Protein AF-A0AA46SUU2-F1 (afdb_monomer)

Radius of gyration: 15.69 Å; Cα contacts (8 Å, |Δi|>4): 205; chains: 1; bounding box: 38×26×51 Å

Solvent-accessible surface area (backbone atoms only — not comparable to full-atom values): 7586 Å² total; per-residue (Å²): 130,64,72,66,54,56,56,56,55,60,71,66,64,72,49,54,47,78,52,80,74,38,63,24,68,83,57,48,77,56,27,74,78,38,70,69,36,51,29,32,42,29,35,30,35,69,58,33,38,32,31,31,15,81,91,69,36,28,33,31,41,38,35,68,94,71,78,45,69,47,78,73,49,66,40,97,38,73,67,51,39,38,63,67,44,69,64,27,68,66,43,29,60,73,70,52,28,52,70,58,52,40,53,28,28,76,72,74,48,76,76,55,93,97,52,60,56,76,53,59,50,46,60,95,75,74,24,79,67,44,75,92,37

Mean predicted aligned error: 5.19 Å

Foldseek 3Di:
DPPVVVVVVLLDFFQKDFDDKDFCCVVPPVCVVVVQFGIWGIAGLAGWTWTARPVQLWIKIHDVLVNDMDIPGHDPDPVRCCVPAVPPPVNCVPPSVSVQQSLLCVPPNGDDPPHHDYFPPRVVVVTDSHSVD

Secondary structure (DSSP, 8-state):
--HHHHHHHHT---SEEEEEEEEGGGGTHHHHHSTT--EEEEEETTSPEEEEETTTTEEEEEEGGGTEEEEEEE-SSHHHHIIIIIT-HHHIIIII-HHHHHHHHHHH-PPPTT-----SS-GGGT----TT-

Organism: NCBI:txid56458

Sequence (133 aa):
MSQSAERAEATNVPLYHLITPESHEVLGPWADAFPAYTVVVGYSSLGHFFLHDPARQDYAVLHPFKAAGKSYGAHASTAAFEAAILRDPGFEAYVLRGDHVRAIAARLGPLKHGQIYIPQPYPTLGGTEAPET

pLDDT: mean 91.02, std 13.92, range [41.84, 98.75]

Nearest PDB structures (foldseek):
  8fzz-assembly2_D  TM=7.276E-01  e=4.541E-02  Phocaeicola vulgatus
  4gnc-assembly1_A  TM=8.080E-01  e=6.717E+00  Homo sapiens
  8rnu-assembly1_C  TM=5.641E-01  e=4.338E+00  Homo sapiens

Structure (mmCIF, N/CA/C/O backbone):
data_AF-A0AA46SUU2-F1
#
_entry.id   AF-A0AA46SUU2-F1
#
loop_
_atom_site.group_PDB
_atom_site.id
_atom_site.type_symbol
_atom_site.label_atom_id
_atom_site.label_alt_id
_atom_site.label_comp_id
_atom_site.label_asym_id
_atom_site.label_entity_id
_atom_site.label_seq_id
_atom_site.pdbx_PDB_ins_code
_atom_site.Cartn_x
_atom_site.Cartn_y
_atom_site.Cartn_z
_atom_site.occupancy
_atom_site.B_iso_or_equiv
_atom_site.auth_seq_id
_atom_site.auth_comp_id
_atom_site.auth_asym_id
_atom_site.auth_atom_id
_atom_site.pdbx_PDB_model_num
ATOM 1 N N . MET A 1 1 ? -5.848 -11.312 -35.209 1.00 47.72 1 MET A N 1
ATOM 2 C CA . MET A 1 1 ? -6.711 -10.841 -34.103 1.00 47.72 1 MET A CA 1
ATOM 3 C C . MET A 1 1 ? -6.038 -10.922 -32.719 1.00 47.72 1 MET A C 1
ATOM 5 O O . MET A 1 1 ? -6.680 -10.542 -31.755 1.00 47.72 1 MET A O 1
ATOM 9 N N . SER A 1 2 ? -4.755 -11.311 -32.593 1.00 55.53 2 SER A N 1
ATOM 10 C CA . SER A 1 2 ? -4.103 -11.505 -31.276 1.00 55.53 2 SER A CA 1
ATOM 11 C C . SER A 1 2 ? -3.459 -10.265 -30.639 1.00 55.53 2 SER A C 1
ATOM 13 O O . SER A 1 2 ? -3.527 -10.125 -29.427 1.00 55.53 2 SER A O 1
ATOM 15 N N . GLN A 1 3 ? -2.911 -9.317 -31.411 1.00 45.41 3 GLN A N 1
ATOM 16 C CA . GLN A 1 3 ? -2.200 -8.159 -30.827 1.00 45.41 3 GLN A CA 1
ATOM 17 C C . GLN A 1 3 ? -3.104 -7.166 -30.078 1.00 45.41 3 GLN A C 1
ATOM 19 O O . GLN A 1 3 ? -2.638 -6.435 -29.208 1.00 45.41 3 GLN A O 1
ATOM 24 N N . SER A 1 4 ? -4.392 -7.106 -30.422 1.00 43.97 4 SER A N 1
ATOM 25 C CA . SER A 1 4 ? -5.345 -6.158 -29.833 1.00 43.97 4 SER A CA 1
ATOM 26 C C . SER A 1 4 ? -5.841 -6.604 -28.453 1.00 43.97 4 SER A C 1
ATOM 28 O O . SER A 1 4 ? -6.133 -5.755 -27.619 1.00 43.97 4 SER A O 1
ATOM 30 N N . ALA A 1 5 ? -5.902 -7.919 -28.209 1.00 43.47 5 ALA A N 1
ATOM 31 C CA . ALA A 1 5 ? -6.291 -8.495 -26.923 1.00 43.47 5 ALA A CA 1
ATOM 32 C C . ALA A 1 5 ? -5.132 -8.442 -25.911 1.00 43.47 5 ALA A C 1
ATOM 34 O O . ALA A 1 5 ? -5.328 -7.955 -24.804 1.00 43.47 5 ALA A O 1
ATOM 35 N N . GLU A 1 6 ? -3.907 -8.790 -26.325 1.00 41.84 6 GLU A N 1
ATOM 36 C CA . GLU A 1 6 ? -2.705 -8.674 -25.476 1.00 41.84 6 GLU A CA 1
ATOM 37 C C . GLU A 1 6 ? -2.396 -7.217 -25.085 1.00 41.84 6 GLU A C 1
ATOM 39 O O . GLU A 1 6 ? -1.989 -6.943 -23.958 1.00 41.84 6 GLU A O 1
ATOM 44 N N . ARG A 1 7 ? -2.645 -6.248 -25.982 1.00 42.62 7 ARG A N 1
ATOM 45 C CA . ARG A 1 7 ? -2.522 -4.816 -25.650 1.00 42.62 7 ARG A CA 1
ATOM 46 C C . ARG A 1 7 ? -3.580 -4.326 -24.662 1.00 42.62 7 ARG A C 1
ATOM 48 O O . ARG A 1 7 ? -3.270 -3.436 -23.880 1.00 42.62 7 ARG A O 1
ATOM 55 N N . ALA A 1 8 ? -4.797 -4.869 -24.710 1.00 43.50 8 ALA A N 1
ATOM 56 C CA . ALA A 1 8 ? -5.870 -4.507 -23.784 1.00 43.50 8 ALA A CA 1
ATOM 57 C C . ALA A 1 8 ? -5.650 -5.116 -22.385 1.00 43.50 8 ALA A C 1
ATOM 59 O O . ALA A 1 8 ? -5.964 -4.489 -21.373 1.00 43.50 8 ALA A O 1
ATOM 60 N N . GLU A 1 9 ? -5.050 -6.303 -22.324 1.00 46.09 9 GLU A N 1
ATOM 61 C CA . GLU A 1 9 ? -4.706 -6.995 -21.079 1.00 46.09 9 GLU A CA 1
ATOM 62 C C . GLU A 1 9 ? -3.519 -6.325 -20.362 1.00 46.09 9 GLU A C 1
ATOM 64 O O . GLU A 1 9 ? -3.551 -6.141 -19.146 1.00 46.09 9 GLU A O 1
ATOM 69 N N . ALA A 1 10 ? -2.536 -5.811 -21.115 1.00 48.94 10 ALA A N 1
ATOM 70 C CA . ALA A 1 10 ? -1.424 -5.021 -20.573 1.00 48.94 10 ALA A CA 1
ATOM 71 C C . ALA A 1 10 ? -1.851 -3.672 -19.951 1.00 48.94 10 ALA A C 1
ATOM 73 O O . ALA A 1 10 ? -1.137 -3.118 -19.113 1.00 48.94 10 ALA A O 1
ATOM 74 N N . THR A 1 11 ? -3.011 -3.127 -20.337 1.00 54.50 11 THR A N 1
ATOM 75 C CA . THR A 1 11 ? -3.552 -1.879 -19.767 1.00 54.50 11 THR A CA 1
ATOM 76 C C . THR A 1 11 ? -4.282 -2.057 -18.439 1.00 54.50 11 THR A C 1
ATOM 78 O O . THR A 1 11 ? -4.457 -1.063 -17.738 1.00 54.50 11 THR A O 1
ATOM 81 N N . ASN A 1 12 ? -4.680 -3.276 -18.061 1.00 71.06 12 ASN A N 1
ATOM 82 C CA . ASN A 1 12 ? -5.498 -3.511 -16.867 1.00 71.06 12 ASN A CA 1
ATOM 83 C C . ASN A 1 12 ? -4.741 -4.297 -15.787 1.00 71.06 12 ASN A C 1
ATOM 85 O O . ASN A 1 12 ? -5.228 -5.294 -15.258 1.00 71.06 12 ASN A O 1
ATOM 89 N N . VAL A 1 13 ? -3.517 -3.861 -15.479 1.00 87.12 13 VAL A N 1
ATOM 90 C CA . VAL A 1 13 ? -2.753 -4.403 -14.349 1.00 87.12 13 VAL A CA 1
ATOM 91 C C . VAL A 1 13 ? -3.272 -3.743 -13.069 1.00 87.12 13 VAL A C 1
ATOM 93 O O . VAL A 1 13 ? -3.195 -2.515 -12.967 1.00 87.12 13 VAL A O 1
ATOM 96 N N . PRO A 1 14 ? -3.798 -4.506 -12.092 1.00 92.75 14 PRO A N 1
ATOM 97 C CA . PRO A 1 14 ? -4.247 -3.928 -10.835 1.00 92.75 14 PRO A CA 1
ATOM 98 C C . PRO A 1 14 ? -3.068 -3.252 -10.134 1.00 92.75 14 PRO A C 1
ATOM 100 O O . PRO A 1 14 ? -1.958 -3.785 -10.092 1.00 92.75 14 PRO A O 1
ATOM 103 N N . LEU A 1 15 ? -3.308 -2.060 -9.594 1.00 96.62 15 LEU A N 1
ATOM 104 C CA . LEU A 1 15 ? -2.292 -1.290 -8.870 1.00 96.62 15 LEU A CA 1
ATOM 105 C C . LEU A 1 15 ? -2.273 -1.606 -7.372 1.00 96.62 15 LEU A C 1
ATOM 107 O O . LEU A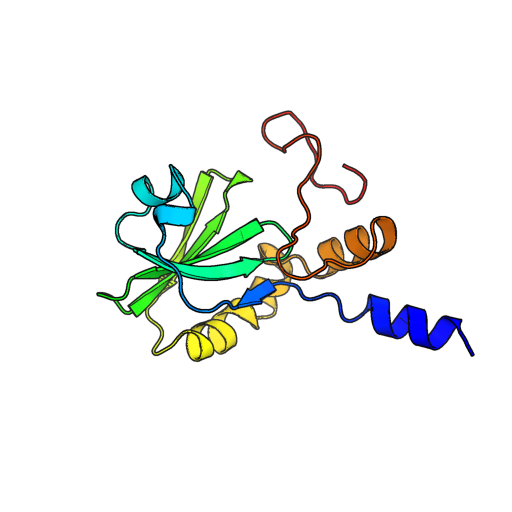 1 15 ? -1.305 -1.299 -6.673 1.00 96.62 15 LEU A O 1
ATOM 111 N N . TYR A 1 16 ? -3.354 -2.205 -6.884 1.00 97.56 16 TYR A N 1
ATOM 112 C CA . TYR A 1 16 ? -3.531 -2.641 -5.513 1.00 97.56 16 TYR A CA 1
ATOM 113 C C . TYR A 1 16 ? -4.642 -3.685 -5.408 1.00 97.56 16 TYR A C 1
ATOM 115 O O . TYR A 1 16 ? -5.436 -3.877 -6.330 1.00 97.56 16 TYR A O 1
ATOM 123 N N . HIS A 1 17 ? -4.711 -4.311 -4.240 1.00 97.00 17 HIS A N 1
ATOM 124 C CA . HIS A 1 17 ? -5.753 -5.235 -3.834 1.00 97.00 17 HIS A CA 1
ATOM 125 C C . HIS A 1 17 ? -6.295 -4.807 -2.473 1.00 97.00 17 HIS A C 1
ATOM 127 O O . HIS A 1 17 ? -5.536 -4.654 -1.517 1.00 97.00 17 HIS A O 1
ATOM 133 N N . LEU A 1 18 ? -7.612 -4.628 -2.386 1.00 97.56 18 LEU A N 1
ATOM 134 C CA . LEU A 1 18 ? -8.305 -4.621 -1.103 1.00 97.56 18 LEU A CA 1
ATOM 135 C C . LEU A 1 18 ? -8.594 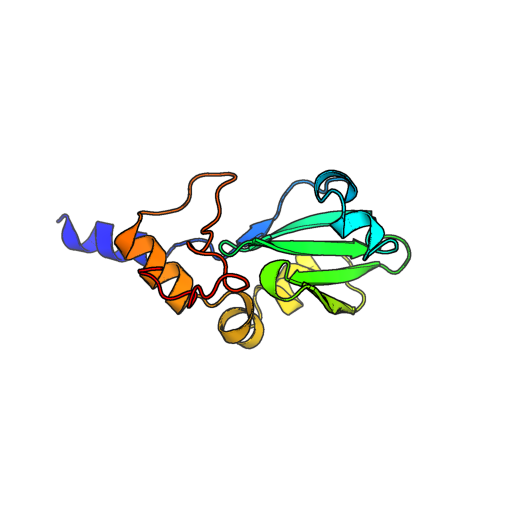-6.064 -0.701 1.00 97.56 18 LEU A C 1
ATOM 137 O O . LEU A 1 18 ? -8.923 -6.897 -1.550 1.00 97.56 18 LEU A O 1
ATOM 141 N N . ILE A 1 19 ? -8.456 -6.352 0.584 1.00 96.88 19 ILE A N 1
ATOM 142 C CA . ILE A 1 19 ? -8.650 -7.688 1.147 1.00 96.88 19 ILE A CA 1
ATOM 143 C C . ILE A 1 19 ? -9.777 -7.672 2.173 1.00 96.88 19 ILE A C 1
ATOM 145 O O . ILE A 1 19 ? -10.234 -6.614 2.615 1.00 96.88 19 ILE A O 1
ATOM 149 N N . THR A 1 20 ? -10.220 -8.860 2.580 1.00 97.06 20 THR A N 1
ATOM 150 C CA . THR A 1 20 ? -10.933 -8.980 3.851 1.00 97.06 20 THR A CA 1
ATOM 151 C C . THR A 1 20 ? -10.020 -8.439 4.952 1.00 97.06 20 THR A C 1
ATOM 153 O O . THR A 1 20 ? -8.859 -8.835 4.974 1.00 97.06 20 THR A O 1
ATOM 156 N N . PRO A 1 21 ? -10.492 -7.533 5.827 1.00 97.75 21 PRO A N 1
ATOM 157 C CA . PRO A 1 21 ? -9.640 -6.956 6.854 1.00 97.75 21 PRO A CA 1
ATOM 158 C C . PRO A 1 21 ? -8.972 -8.024 7.725 1.00 97.75 21 PRO A C 1
ATOM 160 O O . PRO A 1 21 ? -9.647 -8.912 8.247 1.00 97.75 21 PRO A O 1
ATOM 163 N N . GLU A 1 22 ? -7.659 -7.911 7.893 1.00 97.75 22 GLU A N 1
ATOM 164 C CA . GLU A 1 22 ? -6.838 -8.827 8.689 1.00 97.75 22 GLU A CA 1
ATOM 165 C C . GLU A 1 22 ? -6.163 -8.092 9.850 1.00 97.75 22 GLU A C 1
ATOM 167 O O . GLU A 1 22 ? -6.001 -6.872 9.821 1.00 97.75 22 GLU A O 1
ATOM 172 N N . SER A 1 23 ? -5.758 -8.831 10.885 1.00 98.00 23 SER A N 1
ATOM 173 C CA . SER A 1 23 ? -4.949 -8.278 11.980 1.00 98.00 23 SER A CA 1
ATOM 174 C C . SER A 1 23 ? -3.597 -7.794 11.453 1.00 98.00 23 SER A C 1
ATOM 176 O O . SER A 1 23 ? -2.961 -8.488 10.664 1.00 98.00 23 SER A O 1
ATOM 178 N N . HIS A 1 24 ? -3.106 -6.649 11.934 1.00 96.69 24 HIS A N 1
ATOM 179 C CA . HIS A 1 24 ? -1.772 -6.146 11.581 1.00 96.69 24 HIS A CA 1
ATOM 180 C C . HIS A 1 24 ? -0.613 -7.056 12.009 1.00 96.69 24 HIS A C 1
ATOM 182 O O . HIS A 1 24 ? 0.491 -6.900 11.494 1.00 96.69 24 HIS A O 1
ATOM 188 N N . GLU A 1 25 ? -0.853 -8.041 12.880 1.00 96.94 25 GLU A N 1
ATOM 189 C CA . GLU A 1 25 ? 0.156 -9.011 13.327 1.00 96.94 25 GLU A CA 1
ATOM 190 C C . GLU A 1 25 ? 0.786 -9.783 12.155 1.00 96.94 25 GLU A C 1
ATOM 192 O O . GLU A 1 25 ? 1.949 -10.182 12.232 1.00 96.94 25 GLU A O 1
ATOM 197 N N . VAL A 1 26 ? 0.071 -9.923 11.029 1.00 94.56 26 VAL A N 1
ATOM 198 C CA . VAL A 1 26 ? 0.602 -10.533 9.794 1.00 94.56 26 VAL A CA 1
ATOM 199 C C . VAL A 1 26 ? 1.801 -9.775 9.214 1.00 94.56 26 VAL A C 1
ATOM 201 O O . VAL A 1 26 ? 2.567 -10.334 8.432 1.00 94.56 26 VAL A O 1
ATOM 204 N N . LEU A 1 27 ? 1.994 -8.510 9.602 1.00 93.75 27 LEU A N 1
ATOM 205 C CA . LEU A 1 27 ? 3.112 -7.670 9.173 1.00 93.75 27 LEU A CA 1
ATOM 206 C C . LEU A 1 27 ? 4.378 -7.864 10.028 1.00 93.75 27 LEU A C 1
ATOM 208 O O . LEU A 1 27 ? 5.417 -7.267 9.727 1.00 93.75 27 LEU A O 1
ATOM 212 N N . GLY A 1 28 ? 4.313 -8.674 11.090 1.00 93.12 28 GLY A N 1
ATOM 213 C CA . GLY A 1 28 ? 5.441 -8.933 11.982 1.00 93.12 28 GLY A CA 1
ATOM 214 C C . GLY A 1 28 ? 5.979 -7.641 12.621 1.00 93.12 28 GLY A C 1
ATOM 215 O O . GLY A 1 28 ? 5.184 -6.867 13.149 1.00 93.12 28 GLY A O 1
ATOM 216 N N . PRO A 1 29 ? 7.296 -7.347 12.551 1.00 91.50 29 PRO A N 1
ATOM 217 C CA . PRO A 1 29 ? 7.896 -6.177 13.210 1.00 91.50 29 PRO A CA 1
ATOM 218 C C . PRO A 1 29 ? 7.293 -4.817 12.822 1.00 91.50 29 PRO A C 1
ATOM 220 O O . PRO A 1 29 ? 7.441 -3.840 13.553 1.00 91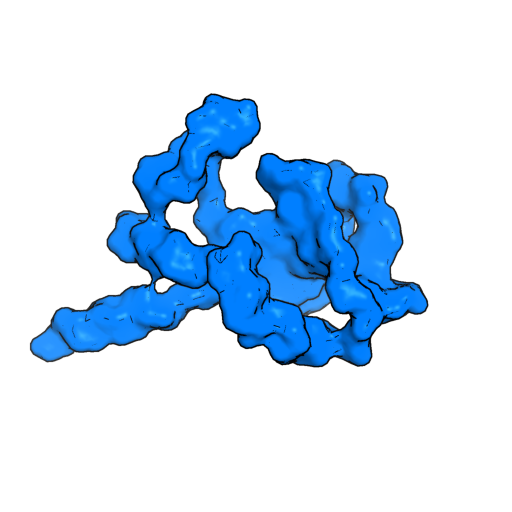.50 29 PRO A O 1
ATOM 223 N N . TRP A 1 30 ? 6.620 -4.722 11.671 1.00 92.06 30 TRP A N 1
ATOM 224 C CA . TRP A 1 30 ? 5.934 -3.490 11.280 1.00 92.06 30 TRP A CA 1
ATOM 225 C C . TRP A 1 30 ? 4.704 -3.191 12.141 1.00 92.06 30 TRP A C 1
ATOM 227 O O . TRP A 1 30 ? 4.360 -2.020 12.288 1.00 92.06 30 TRP A O 1
ATOM 237 N N . ALA A 1 31 ? 4.062 -4.207 12.725 1.00 93.88 31 ALA A N 1
ATOM 238 C CA . ALA A 1 31 ? 2.929 -4.020 13.629 1.00 93.88 31 ALA A CA 1
ATOM 239 C C . ALA A 1 31 ? 3.338 -3.198 14.864 1.00 93.88 31 ALA A C 1
ATOM 241 O O . ALA A 1 31 ? 2.662 -2.232 15.220 1.00 93.88 31 ALA A O 1
ATOM 242 N N . ASP A 1 32 ? 4.504 -3.509 15.439 1.00 91.88 32 ASP A N 1
ATOM 243 C CA . ASP A 1 32 ? 5.053 -2.824 16.616 1.00 91.88 32 ASP A CA 1
ATOM 244 C C . ASP A 1 32 ? 5.401 -1.355 16.334 1.00 91.88 32 ASP A C 1
ATOM 246 O O . ASP A 1 32 ? 5.293 -0.498 17.213 1.00 91.88 32 ASP A O 1
ATOM 250 N N . ALA A 1 33 ? 5.801 -1.043 15.097 1.00 89.69 33 ALA A N 1
ATOM 251 C CA . ALA A 1 33 ? 6.112 0.321 14.672 1.00 89.69 33 ALA A CA 1
ATOM 252 C C . ALA A 1 33 ? 4.855 1.190 14.464 1.00 89.69 33 ALA A C 1
ATOM 254 O O . ALA A 1 33 ? 4.943 2.419 14.516 1.00 89.69 33 ALA A O 1
ATOM 255 N N . PHE A 1 34 ? 3.688 0.570 14.250 1.00 89.50 34 PHE A N 1
ATOM 256 C CA . PHE A 1 34 ? 2.410 1.238 13.979 1.00 89.50 34 PHE A CA 1
ATOM 257 C C . PHE A 1 34 ? 1.285 0.696 14.881 1.00 89.50 34 PHE A C 1
ATOM 259 O O . PHE A 1 34 ? 0.262 0.222 14.381 1.00 89.50 34 PHE A O 1
ATOM 266 N N . PRO A 1 35 ? 1.412 0.805 16.218 1.00 92.69 35 PRO A N 1
ATOM 267 C CA . PRO A 1 35 ? 0.560 0.071 17.157 1.00 92.69 35 PRO A CA 1
ATOM 268 C C . PRO A 1 35 ? -0.910 0.517 17.150 1.00 92.69 35 PRO A C 1
ATOM 270 O O . PRO A 1 35 ? -1.783 -0.243 17.556 1.00 92.69 35 PRO A O 1
ATOM 273 N N . ALA A 1 36 ? -1.203 1.740 16.694 1.00 95.88 36 ALA A N 1
ATOM 274 C CA . ALA A 1 36 ? -2.575 2.237 16.569 1.00 95.88 36 ALA A CA 1
ATOM 275 C C . ALA A 1 36 ? -3.317 1.645 15.357 1.00 95.88 36 ALA A C 1
ATOM 277 O O . ALA A 1 36 ? -4.538 1.503 15.388 1.00 95.88 36 ALA A O 1
ATOM 278 N N . TYR A 1 37 ? -2.593 1.279 14.296 1.00 97.81 37 TYR A N 1
ATOM 279 C CA . TYR A 1 37 ? -3.183 0.746 13.073 1.00 97.81 37 TYR A CA 1
ATOM 280 C C . TYR A 1 37 ? -3.222 -0.778 13.135 1.00 97.81 37 TYR A C 1
ATOM 282 O O . TYR A 1 37 ? -2.332 -1.463 12.633 1.00 97.81 37 TYR A O 1
ATOM 290 N N . THR A 1 38 ? -4.252 -1.299 13.792 1.00 98.19 38 THR A N 1
ATOM 291 C CA . THR A 1 38 ? -4.369 -2.721 14.141 1.00 98.19 38 THR A CA 1
ATOM 292 C C . THR A 1 38 ? -4.951 -3.598 13.036 1.00 98.19 38 THR A C 1
ATOM 294 O O . THR A 1 38 ? -5.000 -4.819 13.185 1.00 98.19 38 THR A O 1
ATOM 297 N N . VAL A 1 39 ? -5.377 -3.003 11.917 1.00 98.44 39 VAL A N 1
ATOM 298 C CA . VAL A 1 39 ? -6.059 -3.705 10.825 1.00 98.44 39 VAL A CA 1
ATOM 299 C C . VAL A 1 39 ? -5.392 -3.417 9.482 1.00 98.44 39 VAL A C 1
ATOM 301 O O . VAL A 1 39 ? -5.158 -2.260 9.142 1.00 98.44 39 VAL A O 1
ATOM 304 N N . VAL A 1 40 ? -5.144 -4.455 8.683 1.00 98.38 40 VAL A N 1
ATOM 305 C CA . VAL A 1 40 ? -4.715 -4.357 7.278 1.00 98.38 40 VAL A CA 1
ATOM 306 C C . VAL A 1 40 ? -5.934 -4.516 6.382 1.00 98.38 40 VAL A C 1
ATOM 308 O O . VAL A 1 40 ? -6.680 -5.482 6.514 1.00 98.38 40 VAL A O 1
ATOM 311 N N . VAL A 1 41 ? -6.140 -3.578 5.460 1.00 98.56 41 VAL A N 1
ATOM 312 C CA . VAL A 1 41 ? -7.307 -3.568 4.555 1.00 98.56 41 VAL A CA 1
ATOM 313 C C . VAL A 1 41 ? -6.935 -3.773 3.086 1.00 98.56 41 VAL A C 1
ATOM 315 O O . VAL A 1 41 ? -7.809 -3.932 2.235 1.00 98.56 41 VAL A O 1
ATOM 318 N N . GLY A 1 42 ? -5.642 -3.784 2.766 1.00 98.12 42 GLY A N 1
ATOM 319 C CA . GLY A 1 42 ? -5.156 -4.005 1.410 1.00 98.12 42 GLY A CA 1
ATOM 320 C C . GLY A 1 42 ? -3.657 -3.795 1.263 1.00 98.12 42 GLY A C 1
ATOM 321 O O . GLY A 1 42 ? -2.959 -3.460 2.223 1.00 98.12 42 GLY A O 1
ATOM 322 N N . TYR A 1 43 ? -3.172 -3.973 0.040 1.00 98.12 43 TYR A N 1
ATOM 323 C CA . TYR A 1 43 ? -1.788 -3.714 -0.337 1.00 98.12 43 TYR A CA 1
ATOM 324 C C . TYR A 1 43 ? -1.667 -3.296 -1.805 1.00 98.12 43 TYR A C 1
ATOM 326 O O . TYR A 1 43 ? -2.496 -3.661 -2.637 1.00 98.12 43 TYR A O 1
ATOM 334 N N . SER A 1 44 ? -0.624 -2.537 -2.143 1.00 98.19 44 SER A N 1
ATOM 335 C CA . SER A 1 44 ? -0.292 -2.200 -3.528 1.00 98.19 44 SER A CA 1
ATOM 336 C C . SER A 1 44 ? 0.457 -3.335 -4.225 1.00 98.19 44 SER A C 1
ATOM 338 O O . SER A 1 44 ? 1.125 -4.150 -3.588 1.00 98.19 44 SER A O 1
ATOM 340 N N . SER A 1 45 ? 0.460 -3.308 -5.555 1.00 97.69 45 SER A N 1
ATOM 341 C CA . SER A 1 45 ? 1.272 -4.193 -6.402 1.00 97.69 45 SER A CA 1
ATOM 342 C C . SER A 1 45 ? 2.785 -4.017 -6.210 1.00 97.69 45 SER A C 1
ATOM 344 O O . SER A 1 45 ? 3.558 -4.815 -6.730 1.00 97.69 45 SER A O 1
ATOM 346 N N . LEU A 1 46 ? 3.206 -2.989 -5.463 1.00 97.00 46 LEU A N 1
ATOM 347 C CA . LEU A 1 46 ? 4.596 -2.688 -5.101 1.00 97.00 46 LEU A CA 1
ATOM 348 C C . LEU A 1 46 ? 4.882 -2.917 -3.601 1.00 97.00 46 LEU A C 1
ATOM 350 O O . LEU A 1 46 ? 5.915 -2.482 -3.098 1.00 97.00 46 LEU A O 1
ATOM 354 N N . GLY A 1 47 ? 3.964 -3.553 -2.862 1.00 96.12 47 GLY A N 1
ATOM 355 C CA . GLY A 1 47 ? 4.177 -3.923 -1.458 1.00 96.12 47 GLY A CA 1
ATOM 356 C C . GLY A 1 47 ? 3.965 -2.804 -0.430 1.00 96.12 47 GLY A C 1
ATOM 357 O O . GLY A 1 47 ? 4.473 -2.898 0.685 1.00 96.12 47 GLY A O 1
ATOM 358 N N . HIS A 1 48 ? 3.224 -1.744 -0.765 1.00 97.62 48 HIS A N 1
ATOM 359 C CA . HIS A 1 48 ? 2.722 -0.796 0.237 1.00 97.62 48 HIS A CA 1
ATOM 360 C C . HIS A 1 48 ? 1.516 -1.406 0.953 1.00 97.62 48 HIS A C 1
ATOM 362 O O . HIS A 1 48 ? 0.618 -1.881 0.268 1.00 97.62 48 HIS A O 1
ATOM 368 N N . PHE A 1 49 ? 1.442 -1.355 2.283 1.00 98.06 49 PHE A N 1
ATOM 369 C CA . PHE A 1 49 ? 0.273 -1.860 3.018 1.00 98.06 49 PHE A CA 1
ATOM 370 C C . PHE A 1 49 ? -0.686 -0.729 3.372 1.00 98.06 49 PHE A C 1
ATOM 372 O O . PHE A 1 49 ? -0.252 0.359 3.750 1.00 98.06 49 PHE A O 1
ATOM 379 N N . PHE A 1 50 ? -1.987 -0.989 3.273 1.00 98.50 50 PHE A N 1
ATOM 380 C CA . PHE A 1 50 ? -3.036 -0.067 3.696 1.00 98.50 50 PHE A CA 1
ATOM 381 C C . PHE A 1 50 ? -3.534 -0.493 5.067 1.00 98.50 50 PHE A C 1
ATOM 383 O O . PHE A 1 50 ? -4.026 -1.611 5.239 1.00 98.50 50 PHE A O 1
ATOM 390 N N . LEU A 1 51 ? -3.378 0.396 6.037 1.00 98.62 51 LEU A N 1
ATOM 391 C CA . LEU A 1 51 ? -3.653 0.137 7.439 1.00 98.62 51 LEU A CA 1
ATOM 392 C C . LEU A 1 51 ? -4.836 0.979 7.915 1.00 98.62 51 LEU A C 1
ATOM 394 O O . LEU A 1 51 ? -5.083 2.066 7.393 1.00 98.62 51 LEU A O 1
ATOM 398 N N . HIS A 1 52 ? -5.535 0.493 8.929 1.00 98.75 52 HIS A N 1
ATOM 399 C CA . HIS A 1 52 ? -6.680 1.148 9.541 1.00 98.75 52 HIS A CA 1
ATOM 400 C C . HIS A 1 52 ? -6.556 1.107 11.069 1.00 98.75 52 HIS A C 1
ATOM 402 O O . HIS A 1 52 ? -6.259 0.060 11.645 1.00 98.75 52 HIS A O 1
ATOM 408 N N . ASP A 1 53 ? -6.778 2.257 11.705 1.00 98.38 53 ASP A N 1
ATOM 409 C CA . ASP A 1 53 ? -6.993 2.433 13.142 1.00 98.38 53 ASP A CA 1
ATOM 410 C C . ASP A 1 53 ? -8.511 2.503 13.387 1.00 98.38 53 ASP A C 1
ATOM 412 O O . ASP A 1 53 ? -9.128 3.549 13.144 1.00 98.38 53 ASP A O 1
ATOM 416 N N . PRO A 1 54 ? -9.142 1.425 13.890 1.00 97.38 54 PRO A N 1
ATOM 417 C CA . PRO A 1 54 ? -10.585 1.399 14.104 1.00 97.38 54 PRO A CA 1
ATOM 418 C C . PRO A 1 54 ? -11.069 2.381 15.175 1.00 97.38 54 PRO A C 1
ATOM 420 O O . PRO A 1 54 ? -12.225 2.803 15.127 1.00 97.38 54 PRO A O 1
ATOM 423 N N . ALA A 1 55 ? -10.223 2.757 16.139 1.00 97.38 55 ALA A N 1
ATOM 424 C CA . ALA A 1 55 ? -10.613 3.658 17.219 1.00 97.38 55 ALA A CA 1
ATOM 425 C C . ALA A 1 55 ? -10.771 5.099 16.717 1.00 97.38 55 ALA A C 1
ATOM 427 O O . ALA A 1 55 ? -11.644 5.829 17.188 1.00 97.38 55 ALA A O 1
ATOM 428 N N . ARG A 1 56 ? -9.945 5.503 15.747 1.00 96.88 56 ARG A N 1
ATOM 429 C CA . ARG A 1 56 ? -9.966 6.852 15.153 1.00 96.88 56 ARG A CA 1
ATOM 430 C C . ARG A 1 56 ? -10.594 6.900 13.764 1.00 96.88 56 ARG A C 1
ATOM 432 O O . ARG A 1 56 ? -10.757 7.992 13.225 1.00 96.88 56 ARG A O 1
ATOM 439 N N . GLN A 1 57 ? -10.936 5.736 13.207 1.00 97.62 57 GLN A N 1
ATOM 440 C CA . GLN A 1 57 ? -11.324 5.552 11.805 1.00 97.62 57 GLN A CA 1
ATOM 441 C C . GLN A 1 57 ? -10.247 6.046 10.825 1.00 97.62 57 GLN A C 1
ATOM 443 O O . GLN A 1 57 ? -10.555 6.392 9.686 1.00 97.62 57 GLN A O 1
ATOM 448 N N . ASP A 1 58 ? -8.994 6.127 11.278 1.00 98.50 58 ASP A N 1
ATOM 449 C CA . ASP A 1 58 ? -7.880 6.697 10.523 1.00 98.50 58 ASP A CA 1
ATOM 450 C C . ASP A 1 58 ? -7.258 5.645 9.606 1.00 98.50 58 ASP A C 1
ATOM 452 O O . ASP A 1 58 ? -7.042 4.505 10.016 1.00 98.50 58 ASP A O 1
ATOM 456 N N . TYR A 1 59 ? -6.950 6.032 8.371 1.00 98.75 59 TYR A N 1
ATOM 457 C CA . TYR A 1 59 ? -6.318 5.155 7.389 1.00 98.75 59 TYR A CA 1
ATOM 458 C C . TYR A 1 59 ? -4.906 5.633 7.088 1.00 98.75 59 TYR A C 1
ATOM 460 O O . TYR A 1 59 ? -4.660 6.823 6.901 1.00 98.75 59 TYR A O 1
ATOM 468 N N . ALA A 1 60 ? -3.970 4.697 6.995 1.00 98.38 60 ALA A N 1
ATOM 469 C CA . ALA A 1 60 ? -2.580 4.984 6.688 1.00 98.38 60 ALA A CA 1
ATOM 470 C C . ALA A 1 60 ? -2.036 4.070 5.595 1.00 98.38 60 ALA A C 1
ATOM 472 O O . ALA A 1 60 ? -2.564 2.995 5.319 1.00 98.38 60 ALA A O 1
ATOM 473 N N . VAL A 1 61 ? -0.938 4.504 4.985 1.00 98.38 61 VAL A N 1
ATOM 474 C CA . VAL A 1 61 ? -0.149 3.686 4.066 1.00 98.38 61 VAL A CA 1
ATOM 475 C C . VAL A 1 61 ? 1.226 3.477 4.672 1.00 98.38 61 VAL A C 1
ATOM 477 O O . VAL A 1 61 ? 1.916 4.442 5.002 1.00 98.38 61 VAL A O 1
ATOM 480 N N . LEU A 1 62 ? 1.614 2.215 4.810 1.00 97.81 62 LEU A N 1
ATOM 481 C CA . LEU A 1 62 ? 2.951 1.791 5.196 1.00 97.81 62 LEU A CA 1
ATOM 482 C C . LEU A 1 62 ? 3.805 1.595 3.942 1.00 97.81 62 LEU A C 1
ATOM 484 O O . LEU A 1 62 ? 3.390 0.933 2.989 1.00 97.81 62 LEU A O 1
ATOM 488 N N . HIS A 1 63 ? 5.020 2.139 3.972 1.00 95.31 63 HIS A N 1
ATOM 489 C CA . HIS A 1 63 ? 6.029 2.034 2.925 1.00 95.31 63 HIS A CA 1
ATOM 490 C C . HIS A 1 63 ? 7.247 1.249 3.440 1.00 95.31 63 HIS A C 1
ATOM 492 O O . HIS A 1 63 ? 8.203 1.871 3.918 1.00 95.31 63 HIS A O 1
ATOM 498 N N . PRO A 1 64 ? 7.255 -0.099 3.338 1.00 91.75 64 PRO A N 1
ATOM 499 C CA . PRO A 1 64 ? 8.284 -0.928 3.968 1.00 91.75 64 PRO A CA 1
ATOM 500 C C . PRO A 1 64 ? 9.714 -0.554 3.561 1.00 91.75 64 PRO A C 1
ATOM 502 O O . PRO A 1 64 ? 10.571 -0.365 4.421 1.00 91.75 64 PRO A O 1
ATOM 505 N N . PHE A 1 65 ? 9.972 -0.337 2.266 1.00 89.00 65 PHE A N 1
ATOM 506 C CA . PHE A 1 65 ? 11.316 0.009 1.776 1.00 89.00 65 PHE A CA 1
ATOM 507 C C . PHE A 1 65 ? 11.804 1.399 2.199 1.00 89.00 65 PHE A C 1
ATOM 509 O O . PHE A 1 65 ? 12.997 1.677 2.119 1.00 89.00 65 PHE A O 1
ATOM 516 N N . LYS A 1 66 ? 10.902 2.266 2.669 1.00 89.00 66 LYS A N 1
ATOM 517 C CA . LYS A 1 66 ? 11.235 3.602 3.181 1.00 89.00 66 LYS A CA 1
ATOM 518 C C . LYS A 1 66 ? 11.254 3.660 4.706 1.00 89.00 66 LYS A C 1
ATOM 520 O O . LYS A 1 66 ? 11.503 4.732 5.245 1.00 89.00 66 LYS A O 1
ATOM 525 N N . ALA A 1 67 ? 10.947 2.548 5.383 1.00 88.94 67 ALA A N 1
ATOM 526 C CA . ALA A 1 67 ? 10.730 2.498 6.827 1.00 88.94 67 ALA A CA 1
ATOM 527 C C . ALA A 1 67 ? 9.838 3.644 7.337 1.00 88.94 67 ALA A C 1
ATOM 529 O O . ALA A 1 67 ? 10.115 4.271 8.357 1.00 88.94 67 ALA A O 1
ATOM 530 N N . ALA A 1 68 ? 8.777 3.945 6.585 1.00 92.00 68 ALA A N 1
ATOM 531 C CA . ALA A 1 68 ? 7.929 5.105 6.814 1.00 92.00 68 ALA A CA 1
ATOM 532 C C . ALA A 1 68 ? 6.455 4.749 6.635 1.00 92.00 68 ALA A C 1
ATOM 534 O O . ALA A 1 68 ? 6.110 3.839 5.886 1.00 92.00 68 ALA A O 1
ATOM 535 N N . GLY A 1 69 ? 5.581 5.518 7.276 1.00 95.00 69 GLY A N 1
ATOM 536 C CA . GLY A 1 69 ? 4.142 5.448 7.074 1.00 95.00 69 GLY A CA 1
ATOM 537 C C . GLY A 1 69 ? 3.539 6.843 7.031 1.00 95.00 69 GLY A C 1
ATOM 538 O O . GLY A 1 69 ? 4.117 7.798 7.555 1.00 95.00 69 GLY A O 1
ATOM 539 N N . LYS A 1 70 ? 2.385 6.971 6.382 1.00 97.19 70 LYS A N 1
ATOM 540 C CA . LYS A 1 70 ? 1.65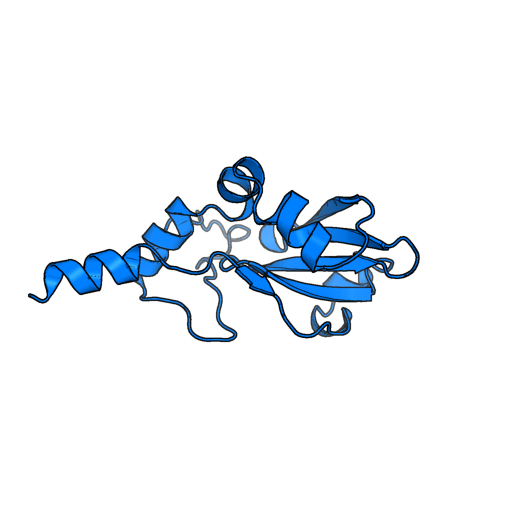5 8.235 6.287 1.00 97.19 70 LYS A CA 1
ATOM 541 C C . LYS A 1 70 ? 0.174 8.013 6.565 1.00 97.19 70 LYS A C 1
ATOM 543 O O . LYS A 1 70 ? -0.454 7.211 5.882 1.00 97.19 70 LYS A O 1
ATOM 548 N N . SER A 1 71 ? -0.357 8.757 7.534 1.00 97.62 71 SER A N 1
ATOM 549 C CA . SER A 1 71 ? -1.796 8.883 7.785 1.00 97.62 71 SER A CA 1
ATOM 550 C C . SER A 1 71 ? -2.459 9.734 6.698 1.00 97.62 71 SER A C 1
ATOM 552 O O . SER A 1 71 ? -1.886 10.722 6.225 1.00 97.62 71 SER A O 1
ATOM 554 N N . TYR A 1 72 ? -3.669 9.340 6.320 1.00 97.94 72 TYR A N 1
ATOM 555 C CA . T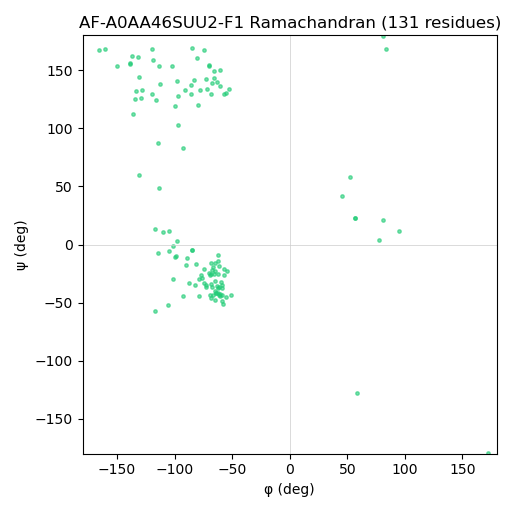YR A 1 72 ? -4.553 10.022 5.377 1.00 97.94 72 TYR A CA 1
ATOM 556 C C . TYR A 1 72 ? -5.862 10.480 6.034 1.00 97.94 72 TYR A C 1
ATOM 558 O O . TYR A 1 72 ? -6.790 10.892 5.334 1.00 97.94 72 TYR A O 1
ATOM 566 N N . GLY A 1 73 ? -5.920 10.463 7.365 1.00 98.00 73 GLY A N 1
ATOM 567 C CA . GLY A 1 73 ? -7.054 10.939 8.136 1.00 98.00 73 GLY A CA 1
ATOM 568 C C . GLY A 1 73 ? -8.196 9.932 8.232 1.00 98.00 73 GLY A C 1
ATOM 569 O O . GLY A 1 73 ? -8.163 8.822 7.695 1.00 98.00 73 GLY A O 1
ATOM 570 N N . ALA A 1 74 ? -9.234 10.363 8.945 1.00 98.38 74 ALA A N 1
ATOM 571 C CA . ALA A 1 74 ? -10.406 9.5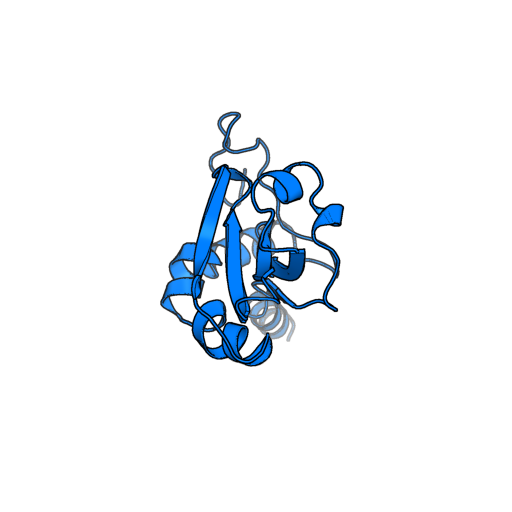48 9.194 1.00 98.38 74 ALA A CA 1
ATOM 572 C C . ALA A 1 74 ? -11.265 9.370 7.932 1.00 98.38 74 ALA A C 1
ATOM 574 O O . ALA A 1 74 ? -11.604 10.350 7.268 1.00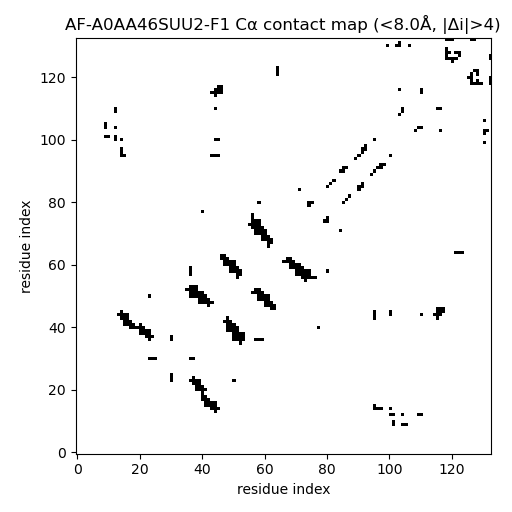 98.38 74 ALA A O 1
ATOM 575 N N . HIS A 1 75 ? -11.685 8.133 7.658 1.00 98.50 75 HIS A N 1
ATOM 576 C CA . HIS A 1 75 ? -12.634 7.797 6.591 1.00 98.50 75 HIS A CA 1
ATOM 577 C C . HIS A 1 75 ? -13.740 6.900 7.135 1.00 98.50 75 HIS A C 1
ATOM 579 O O . HIS A 1 75 ? -13.498 6.024 7.955 1.00 98.50 75 HIS A O 1
ATOM 585 N N . ALA A 1 76 ? -14.968 7.082 6.646 1.00 97.50 76 ALA A N 1
ATOM 586 C CA . ALA A 1 76 ? -16.131 6.348 7.154 1.00 97.50 76 ALA A CA 1
ATOM 587 C C . ALA A 1 76 ? -16.102 4.834 6.860 1.00 97.50 76 ALA A C 1
ATOM 589 O O . ALA A 1 76 ? -16.851 4.071 7.463 1.00 97.50 76 ALA A O 1
ATOM 590 N N . SER A 1 77 ? -15.305 4.401 5.881 1.00 98.00 77 SER A N 1
ATOM 591 C CA . SER A 1 77 ? -15.148 2.998 5.497 1.00 98.00 77 SER A CA 1
ATOM 592 C C . SER A 1 77 ? -13.928 2.814 4.595 1.00 98.00 77 SER A C 1
ATOM 594 O O . SER A 1 77 ? -13.416 3.779 4.022 1.00 98.00 77 SER A O 1
ATOM 596 N N . THR A 1 78 ? -13.516 1.562 4.381 1.00 98.38 78 THR A N 1
ATOM 597 C CA . THR A 1 78 ? -12.465 1.224 3.409 1.00 98.38 78 THR A CA 1
ATOM 598 C C . THR A 1 78 ? -12.837 1.670 1.993 1.00 98.38 78 THR A C 1
ATOM 600 O O . THR A 1 78 ? -11.974 2.136 1.261 1.00 98.38 78 THR A O 1
ATOM 603 N N . ALA A 1 79 ? -14.120 1.609 1.621 1.00 98.44 79 ALA A N 1
ATOM 604 C CA . ALA A 1 79 ? -14.589 2.093 0.323 1.00 98.44 79 ALA A CA 1
ATOM 605 C C . ALA A 1 79 ? -14.481 3.624 0.198 1.00 98.44 79 ALA A C 1
ATOM 607 O O . ALA A 1 79 ? -14.143 4.137 -0.867 1.00 98.44 79 ALA A O 1
ATOM 608 N N . ALA A 1 80 ? -14.737 4.363 1.285 1.00 98.50 80 ALA A N 1
ATOM 609 C CA . ALA A 1 80 ? -14.542 5.812 1.313 1.00 98.50 80 ALA A CA 1
ATOM 610 C C . ALA A 1 80 ? -13.054 6.177 1.187 1.00 98.50 80 ALA A C 1
ATOM 612 O O . ALA A 1 80 ? -12.708 7.049 0.392 1.00 98.50 80 ALA A O 1
ATOM 613 N N . PHE A 1 81 ? -12.180 5.458 1.898 1.00 98.69 81 PHE A N 1
ATOM 614 C CA . PHE A 1 81 ? -10.730 5.596 1.766 1.00 98.69 81 PHE A CA 1
ATOM 615 C C . PHE A 1 81 ? -10.245 5.272 0.343 1.00 98.69 81 PHE A C 1
ATOM 617 O O . PHE A 1 81 ? -9.466 6.031 -0.232 1.00 98.69 81 PHE A O 1
ATOM 624 N N . GLU A 1 82 ? -10.736 4.188 -0.266 1.00 98.56 82 GLU A N 1
ATOM 625 C CA . GLU A 1 82 ? -10.400 3.823 -1.645 1.00 98.56 82 GLU A CA 1
ATOM 626 C C . GLU A 1 82 ? -10.789 4.936 -2.624 1.00 98.56 82 GLU A C 1
ATOM 628 O O . GLU A 1 82 ? -9.974 5.360 -3.442 1.00 98.56 82 GLU A O 1
ATOM 633 N N . ALA A 1 83 ? -12.020 5.438 -2.517 1.00 98.44 83 ALA A N 1
ATOM 634 C CA . ALA A 1 83 ? -12.530 6.478 -3.397 1.00 98.44 83 ALA A CA 1
ATOM 635 C C . ALA A 1 83 ? -11.785 7.812 -3.238 1.00 98.44 83 ALA A C 1
ATOM 637 O O . ALA A 1 83 ? -11.539 8.482 -4.237 1.00 98.44 83 ALA A O 1
ATOM 638 N N . ALA A 1 84 ? -11.439 8.193 -2.006 1.00 98.19 84 ALA A N 1
ATOM 639 C CA . ALA A 1 84 ? -10.798 9.473 -1.716 1.00 98.19 84 ALA A CA 1
ATOM 640 C C . ALA A 1 84 ? -9.282 9.463 -1.949 1.00 98.19 84 ALA A C 1
ATOM 642 O O . ALA A 1 84 ? -8.728 10.488 -2.335 1.00 98.19 84 ALA A O 1
ATOM 643 N N . ILE A 1 85 ? -8.612 8.337 -1.678 1.00 98.38 85 ILE A N 1
ATOM 644 C CA . ILE A 1 85 ? -7.147 8.249 -1.656 1.00 98.38 85 ILE A CA 1
ATOM 645 C C . ILE A 1 85 ? -6.632 7.299 -2.732 1.00 98.38 85 ILE A C 1
ATOM 647 O O . ILE A 1 85 ? -5.839 7.707 -3.569 1.00 98.38 85 ILE A O 1
ATOM 651 N N . LEU A 1 86 ? -7.064 6.035 -2.750 1.00 97.81 86 LEU A N 1
ATOM 652 C CA . LEU A 1 86 ? -6.461 5.037 -3.650 1.00 97.81 86 LEU A CA 1
ATOM 653 C C . LEU A 1 86 ? -6.793 5.273 -5.129 1.00 97.81 86 LEU A C 1
ATOM 655 O O . LEU A 1 86 ? -6.042 4.840 -6.000 1.00 97.81 86 LEU A O 1
ATOM 659 N N . ARG A 1 87 ? -7.909 5.954 -5.404 1.00 96.75 87 ARG A N 1
ATOM 660 C CA . ARG A 1 87 ? -8.337 6.378 -6.745 1.00 96.75 87 ARG A CA 1
ATOM 661 C C . ARG A 1 87 ? -7.987 7.835 -7.061 1.00 96.75 87 ARG A C 1
ATOM 663 O O . ARG A 1 87 ? -8.355 8.319 -8.129 1.00 96.75 87 ARG A O 1
ATOM 670 N N . ASP A 1 88 ? -7.297 8.535 -6.160 1.00 97.38 88 ASP A N 1
ATOM 671 C CA . ASP A 1 88 ? -6.777 9.868 -6.453 1.00 97.38 88 ASP A CA 1
ATOM 672 C C . ASP A 1 88 ? -5.655 9.774 -7.509 1.00 97.38 88 ASP A C 1
ATOM 674 O O . ASP A 1 88 ? -4.708 9.003 -7.322 1.00 97.38 88 ASP A O 1
ATOM 678 N N . PRO A 1 89 ? -5.700 10.563 -8.601 1.00 96.25 89 PRO A N 1
ATOM 679 C CA . PRO A 1 89 ? -4.670 10.516 -9.639 1.00 96.25 89 PRO A CA 1
ATOM 680 C C . PRO A 1 89 ? -3.263 10.850 -9.133 1.00 96.25 89 PRO A C 1
ATOM 682 O O . PRO A 1 89 ? -2.278 10.316 -9.643 1.00 96.25 89 PRO A O 1
ATOM 685 N N . GLY A 1 90 ? -3.144 11.725 -8.129 1.00 96.69 90 GLY A N 1
ATOM 686 C CA . GLY A 1 90 ? -1.860 12.049 -7.513 1.00 96.69 90 GLY A CA 1
ATOM 687 C C . GLY A 1 90 ? -1.309 10.863 -6.726 1.00 96.69 90 GLY A C 1
ATOM 688 O O . GLY A 1 90 ? -0.143 10.494 -6.875 1.00 96.69 90 GLY A O 1
ATOM 689 N N . PHE A 1 91 ? -2.151 10.215 -5.926 1.00 97.25 91 PHE A N 1
ATOM 690 C CA . PHE A 1 91 ? -1.781 8.998 -5.216 1.00 97.25 91 PHE A CA 1
ATOM 691 C C . PHE A 1 91 ? -1.390 7.871 -6.183 1.00 97.25 91 PHE A C 1
ATOM 693 O O . PHE A 1 91 ? -0.362 7.216 -5.978 1.00 97.25 91 PHE A O 1
ATOM 700 N N . GLU A 1 92 ? -2.137 7.688 -7.276 1.00 95.62 92 GLU A N 1
ATOM 701 C CA . GLU A 1 92 ? -1.771 6.740 -8.329 1.00 95.62 92 GLU A CA 1
ATOM 702 C C . GLU A 1 92 ? -0.388 7.057 -8.911 1.00 95.62 92 GLU A C 1
ATOM 704 O O . GLU A 1 92 ? 0.470 6.175 -8.974 1.00 95.62 92 GLU A O 1
ATOM 709 N N . ALA A 1 93 ? -0.148 8.307 -9.307 1.00 95.06 93 ALA A N 1
ATOM 710 C CA . ALA A 1 93 ? 1.090 8.701 -9.969 1.00 95.06 93 ALA A CA 1
ATOM 711 C C . ALA A 1 93 ? 2.324 8.542 -9.064 1.00 95.06 93 ALA A C 1
ATOM 713 O O . ALA A 1 93 ? 3.367 8.066 -9.517 1.00 95.06 93 ALA A O 1
ATOM 714 N N . TYR A 1 94 ? 2.214 8.910 -7.783 1.00 94.25 94 TYR A N 1
ATOM 715 C CA . TYR A 1 94 ? 3.372 9.018 -6.889 1.00 94.25 94 TYR A CA 1
ATOM 716 C C . TYR A 1 94 ? 3.552 7.844 -5.923 1.00 94.25 94 TYR A C 1
ATOM 718 O O . TYR A 1 94 ? 4.685 7.556 -5.532 1.00 94.25 94 TYR A O 1
ATOM 726 N N . VAL A 1 95 ? 2.470 7.173 -5.517 1.00 96.38 95 VAL A N 1
ATOM 727 C CA . VAL A 1 95 ? 2.529 6.067 -4.547 1.00 96.38 95 VAL A CA 1
ATOM 728 C C . VAL A 1 95 ? 2.335 4.723 -5.232 1.00 96.38 95 VAL A C 1
ATOM 730 O O . VAL A 1 95 ? 3.161 3.830 -5.052 1.00 96.38 95 VAL A O 1
ATOM 733 N N . LEU A 1 96 ? 1.274 4.563 -6.023 1.00 97.12 96 LEU A N 1
ATOM 734 C CA . LEU A 1 96 ? 1.024 3.300 -6.726 1.00 97.12 96 LEU A CA 1
ATOM 735 C C . LEU A 1 96 ? 1.925 3.126 -7.954 1.00 97.12 96 LEU A C 1
ATOM 737 O O . LEU A 1 96 ? 2.229 1.998 -8.330 1.00 97.12 96 LEU A O 1
ATOM 741 N N . ARG A 1 97 ? 2.376 4.242 -8.542 1.00 96.62 97 ARG A N 1
ATOM 742 C CA . ARG A 1 97 ? 3.268 4.328 -9.705 1.00 96.62 97 ARG A CA 1
ATOM 743 C C . ARG A 1 97 ? 2.747 3.487 -10.876 1.00 96.62 97 ARG A C 1
ATOM 745 O O . ARG A 1 97 ? 3.439 2.596 -11.364 1.00 96.62 97 ARG A O 1
ATOM 752 N N . GLY A 1 98 ? 1.529 3.777 -11.338 1.00 95.50 98 GLY A N 1
ATOM 753 C CA . GLY A 1 98 ? 0.827 2.964 -12.341 1.00 95.50 98 GLY A CA 1
ATOM 754 C C . GLY A 1 98 ? 1.635 2.651 -13.609 1.00 95.50 98 GLY A C 1
ATOM 755 O O . GLY A 1 98 ? 1.683 1.499 -14.040 1.00 95.50 98 GLY A O 1
ATOM 756 N N . ASP A 1 99 ? 2.342 3.637 -14.170 1.00 94.75 99 ASP A N 1
ATOM 757 C CA . ASP A 1 99 ? 3.214 3.427 -15.340 1.00 94.75 99 ASP A CA 1
ATOM 758 C C . ASP A 1 99 ? 4.366 2.458 -15.055 1.00 94.75 99 ASP A C 1
ATOM 760 O O . ASP A 1 99 ? 4.720 1.631 -15.895 1.00 94.75 99 ASP A O 1
ATOM 764 N N . HIS A 1 100 ? 4.926 2.524 -13.849 1.00 96.38 100 HIS A N 1
ATOM 765 C CA . HIS A 1 100 ? 6.008 1.651 -13.424 1.00 96.38 100 HIS A CA 1
ATOM 766 C C . HIS A 1 100 ? 5.527 0.207 -13.237 1.00 96.38 100 HIS A C 1
ATOM 768 O O . HIS A 1 100 ? 6.163 -0.718 -13.737 1.00 96.38 100 HIS A O 1
ATOM 774 N N . VAL A 1 101 ? 4.362 0.015 -12.607 1.00 97.12 101 VAL A N 1
ATOM 775 C CA . VAL A 1 101 ? 3.722 -1.304 -12.472 1.00 97.12 101 VAL A CA 1
ATOM 776 C C . VAL A 1 101 ? 3.446 -1.921 -13.846 1.00 97.12 101 VAL A C 1
ATOM 778 O O . VAL A 1 101 ? 3.746 -3.094 -14.060 1.00 97.12 101 VAL A O 1
ATOM 781 N N . ARG A 1 102 ? 2.939 -1.133 -14.804 1.00 95.44 102 ARG A N 1
ATOM 782 C CA . ARG A 1 102 ? 2.725 -1.588 -16.189 1.00 95.44 102 ARG A CA 1
ATOM 783 C C . ARG A 1 102 ? 4.034 -1.977 -16.880 1.00 95.44 102 ARG A C 1
ATOM 785 O O . ARG A 1 102 ? 4.075 -3.003 -17.555 1.00 95.44 102 ARG A O 1
ATOM 792 N N . ALA A 1 103 ? 5.104 -1.205 -16.689 1.00 95.94 103 ALA A N 1
ATOM 793 C CA . ALA A 1 103 ? 6.419 -1.518 -17.250 1.00 95.94 103 ALA A CA 1
ATOM 794 C C . ALA A 1 103 ? 7.000 -2.827 -16.687 1.00 95.94 103 ALA A C 1
ATOM 796 O O . ALA A 1 103 ? 7.523 -3.640 -17.450 1.00 95.94 103 ALA A O 1
ATOM 797 N N . ILE A 1 104 ? 6.859 -3.067 -15.378 1.00 96.62 104 ILE A N 1
ATOM 798 C CA . ILE A 1 104 ? 7.266 -4.334 -14.752 1.00 96.62 104 ILE A CA 1
ATOM 799 C C . ILE A 1 104 ? 6.417 -5.493 -15.288 1.00 96.62 104 ILE A C 1
ATOM 801 O O . ILE A 1 104 ? 6.962 -6.512 -15.711 1.00 96.62 104 ILE A O 1
ATOM 805 N N . ALA A 1 105 ? 5.092 -5.336 -15.327 1.00 96.06 105 ALA A N 1
ATOM 806 C CA . ALA A 1 105 ? 4.171 -6.374 -15.787 1.00 96.06 105 ALA A CA 1
ATOM 807 C C . ALA A 1 105 ? 4.412 -6.777 -17.249 1.00 96.06 105 ALA A C 1
ATOM 809 O O . ALA A 1 105 ? 4.328 -7.953 -17.589 1.00 96.06 105 ALA A O 1
ATOM 810 N N . ALA A 1 106 ? 4.775 -5.824 -18.112 1.00 94.44 106 ALA A N 1
ATOM 811 C CA . ALA A 1 106 ? 5.150 -6.111 -19.495 1.00 94.44 106 ALA A CA 1
ATOM 812 C C . ALA A 1 106 ? 6.393 -7.016 -19.602 1.00 94.44 106 ALA A C 1
ATOM 814 O O . ALA A 1 106 ? 6.558 -7.719 -20.597 1.00 94.44 106 ALA A O 1
ATOM 815 N N . ARG A 1 107 ? 7.265 -7.006 -18.586 1.00 94.25 107 ARG A N 1
ATOM 816 C CA . ARG A 1 107 ? 8.490 -7.812 -18.533 1.00 94.25 107 ARG A CA 1
ATOM 817 C C . ARG A 1 107 ? 8.290 -9.149 -17.821 1.00 94.25 107 ARG A C 1
ATOM 819 O O . ARG A 1 107 ? 8.803 -10.160 -18.290 1.00 94.25 107 ARG A O 1
ATOM 826 N N . LEU A 1 108 ? 7.601 -9.146 -1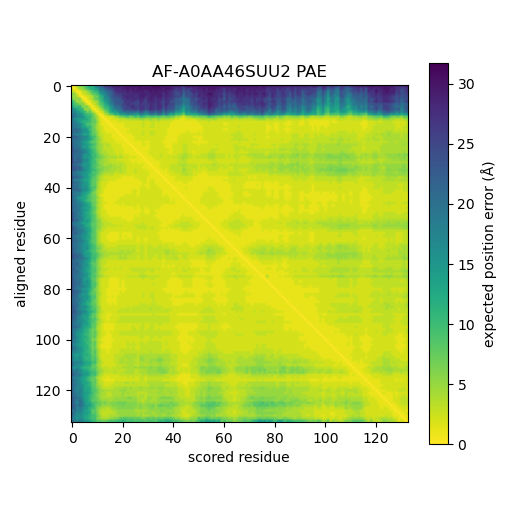6.683 1.00 94.44 108 LEU A N 1
ATOM 827 C CA . LEU A 1 108 ? 7.479 -10.310 -15.795 1.00 94.44 108 LEU A CA 1
ATOM 828 C C . LEU A 1 108 ? 6.163 -11.081 -15.969 1.00 94.44 108 LEU A C 1
ATOM 830 O O . LEU A 1 108 ? 6.029 -12.190 -15.455 1.00 94.44 108 LEU A O 1
ATOM 834 N N . GLY A 1 109 ? 5.210 -10.517 -16.711 1.00 92.94 109 GLY A N 1
ATOM 835 C CA . GLY A 1 109 ? 3.823 -10.968 -16.736 1.00 92.94 109 GLY A CA 1
ATOM 836 C C . GLY A 1 109 ? 3.008 -10.378 -15.577 1.00 92.94 109 GLY A C 1
ATOM 837 O O . GLY A 1 109 ? 3.578 -9.788 -14.661 1.00 92.94 109 GLY A O 1
ATOM 838 N N . PRO A 1 110 ? 1.671 -10.505 -15.616 1.00 91.69 110 PRO A N 1
ATOM 839 C CA . PRO A 1 110 ? 0.786 -9.952 -14.595 1.00 91.69 110 PRO A CA 1
ATOM 840 C C . PRO A 1 110 ? 0.894 -10.699 -13.257 1.00 91.69 110 PRO A C 1
ATOM 842 O O . PRO A 1 110 ? 1.188 -11.896 -13.210 1.00 91.69 110 PRO A O 1
ATOM 845 N N . LEU A 1 111 ? 0.569 -10.001 -12.165 1.00 92.88 111 LEU A N 1
ATOM 846 C CA . LEU A 1 111 ? 0.458 -10.594 -10.832 1.00 92.88 111 LEU A CA 1
ATOM 847 C C . LEU A 1 111 ? -0.733 -11.553 -10.753 1.00 92.88 111 LEU A C 1
ATOM 849 O O . LEU A 1 111 ? -1.829 -11.253 -11.229 1.00 92.88 111 LEU A O 1
ATOM 853 N N . LYS A 1 112 ? -0.536 -12.691 -10.085 1.00 90.38 112 LYS A N 1
ATOM 854 C CA . LYS A 1 112 ? -1.636 -13.540 -9.611 1.00 90.38 112 LYS A CA 1
ATOM 855 C C . LYS A 1 112 ? -2.136 -13.033 -8.258 1.00 90.38 112 LYS A C 1
ATOM 857 O O . LYS A 1 112 ? -1.496 -12.216 -7.600 1.00 90.38 112 LYS A O 1
ATOM 862 N N . HIS A 1 113 ? -3.273 -13.562 -7.816 1.00 85.38 113 HIS A N 1
ATOM 863 C CA . HIS A 1 113 ? -3.807 -13.270 -6.487 1.00 85.38 113 HIS A CA 1
ATOM 864 C C . HIS A 1 113 ? -2.761 -13.533 -5.389 1.00 85.38 113 HIS A C 1
ATOM 866 O O . HIS A 1 113 ? -2.098 -14.572 -5.405 1.00 85.38 113 HIS A O 1
ATOM 872 N N . GLY A 1 114 ? -2.615 -12.593 -4.451 1.00 87.94 114 GLY A N 1
ATOM 873 C CA . GLY A 1 114 ? -1.645 -12.692 -3.356 1.00 87.94 114 GLY A CA 1
ATOM 874 C C . GLY A 1 114 ? -0.198 -12.371 -3.742 1.00 87.94 114 GLY A C 1
ATOM 875 O O . GLY A 1 114 ? 0.687 -12.521 -2.904 1.00 87.94 114 GLY A O 1
ATOM 876 N N . GLN A 1 115 ? 0.071 -11.964 -4.987 1.00 94.62 115 GLN A N 1
ATOM 877 C CA . GLN A 1 115 ? 1.416 -11.609 -5.440 1.00 94.62 115 GLN A CA 1
ATOM 878 C C . GLN A 1 115 ? 1.611 -10.094 -5.502 1.00 94.62 115 GLN A C 1
ATOM 880 O O . GLN A 1 115 ? 0.670 -9.336 -5.718 1.00 94.62 115 GLN A O 1
ATOM 885 N N . ILE A 1 116 ? 2.868 -9.678 -5.362 1.00 96.62 116 ILE A N 1
ATOM 886 C CA . ILE A 1 116 ? 3.349 -8.310 -5.566 1.00 96.62 116 ILE A CA 1
ATOM 887 C C . ILE A 1 116 ? 4.668 -8.352 -6.345 1.00 96.62 116 ILE A C 1
ATOM 889 O O . ILE A 1 116 ? 5.334 -9.390 -6.384 1.00 96.62 116 ILE A O 1
ATOM 893 N N . TYR A 1 117 ? 5.067 -7.229 -6.938 1.00 96.38 117 TYR A N 1
ATOM 894 C CA . TYR A 1 117 ? 6.418 -7.056 -7.465 1.00 96.38 117 TYR A CA 1
ATOM 895 C C . TYR A 1 117 ? 7.345 -6.578 -6.348 1.00 96.38 117 TYR A C 1
ATOM 897 O O . TYR A 1 117 ? 7.042 -5.610 -5.650 1.00 96.38 117 TYR A O 1
ATOM 905 N N . ILE A 1 118 ? 8.480 -7.258 -6.191 1.00 94.25 118 ILE A N 1
ATOM 906 C CA . ILE A 1 118 ? 9.522 -6.910 -5.224 1.00 94.25 118 ILE A CA 1
ATOM 907 C C . ILE A 1 118 ? 10.816 -6.632 -5.998 1.00 94.25 118 ILE A C 1
ATOM 909 O O . ILE A 1 118 ? 11.193 -7.469 -6.820 1.00 94.25 118 ILE A O 1
ATOM 913 N N . PRO A 1 119 ? 11.496 -5.498 -5.747 1.00 93.75 119 PRO A N 1
ATOM 914 C CA . PRO A 1 119 ? 12.776 -5.192 -6.380 1.00 93.75 119 PRO A CA 1
ATOM 915 C C . PRO A 1 119 ? 13.868 -6.170 -5.933 1.00 93.75 119 PRO A C 1
ATOM 917 O O . PRO A 1 119 ? 13.928 -6.566 -4.767 1.00 93.75 119 PRO A O 1
ATOM 920 N N . GLN A 1 120 ? 14.766 -6.525 -6.844 1.00 93.12 120 GLN A N 1
ATOM 921 C CA . GLN A 1 120 ? 15.935 -7.352 -6.595 1.00 93.12 120 GLN A CA 1
ATOM 922 C C . GLN A 1 120 ? 17.191 -6.769 -7.288 1.00 93.12 120 GLN A C 1
ATOM 924 O O . GLN A 1 120 ? 17.335 -6.855 -8.507 1.00 93.12 120 GLN A O 1
ATOM 929 N N . PRO A 1 121 ? 18.187 -6.279 -6.523 1.00 92.81 121 PRO A N 1
ATOM 930 C CA . PRO A 1 121 ? 18.266 -6.302 -5.063 1.00 92.81 121 PRO A CA 1
ATOM 931 C C . PRO A 1 121 ? 17.321 -5.287 -4.405 1.00 92.81 121 PRO A C 1
ATOM 933 O O . PRO A 1 121 ? 16.789 -4.391 -5.054 1.00 92.81 121 PRO A O 1
ATOM 936 N N . TYR A 1 122 ? 17.131 -5.410 -3.090 1.00 90.94 122 TYR A N 1
ATOM 937 C CA . TYR A 1 122 ? 16.360 -4.423 -2.330 1.00 90.94 122 TYR A CA 1
ATOM 938 C C . TYR A 1 122 ? 17.010 -3.031 -2.427 1.00 90.94 122 TYR A C 1
ATOM 940 O O . TYR A 1 122 ? 18.242 -2.946 -2.486 1.00 90.94 122 TYR A O 1
ATOM 948 N N . PRO A 1 123 ? 16.236 -1.928 -2.363 1.00 91.38 123 PRO A N 1
ATOM 949 C CA . PRO A 1 123 ? 16.788 -0.576 -2.484 1.00 91.38 123 PRO A CA 1
ATOM 950 C C . PRO A 1 123 ? 17.846 -0.260 -1.423 1.00 91.38 123 PRO A C 1
ATOM 952 O O . PRO A 1 123 ? 18.882 0.332 -1.713 1.00 91.38 123 PRO A O 1
ATOM 955 N N . THR A 1 124 ? 17.647 -0.751 -0.197 1.00 89.38 124 THR A N 1
ATOM 956 C CA . THR A 1 124 ? 18.607 -0.617 0.912 1.00 89.38 124 THR A CA 1
ATOM 957 C C . THR A 1 124 ? 19.935 -1.341 0.673 1.00 89.38 124 THR A C 1
ATOM 959 O O . THR A 1 124 ? 20.913 -1.058 1.360 1.00 89.38 124 THR A O 1
ATOM 962 N N . LEU A 1 125 ? 19.986 -2.251 -0.302 1.00 91.88 125 LEU A N 1
ATOM 963 C CA . LEU A 1 125 ? 21.182 -2.974 -0.736 1.00 91.88 125 LEU A CA 1
ATOM 964 C C . LEU A 1 125 ? 21.736 -2.441 -2.071 1.00 91.88 125 LEU A C 1
ATOM 966 O O . LEU A 1 125 ? 22.595 -3.081 -2.673 1.00 91.88 125 LEU A O 1
ATOM 970 N N . GLY A 1 126 ? 21.255 -1.285 -2.539 1.00 89.00 126 GLY A N 1
ATOM 971 C CA . GLY A 1 126 ? 21.695 -0.653 -3.786 1.00 89.00 126 GLY A CA 1
ATOM 972 C C . GLY A 1 126 ? 20.838 -0.971 -5.015 1.00 89.00 126 GLY A C 1
ATOM 973 O O . GLY A 1 126 ? 21.258 -0.670 -6.130 1.00 89.00 126 GLY A O 1
ATOM 974 N N . GLY A 1 127 ? 19.656 -1.573 -4.840 1.00 90.94 127 GLY A N 1
ATOM 975 C CA . GLY A 1 127 ? 18.670 -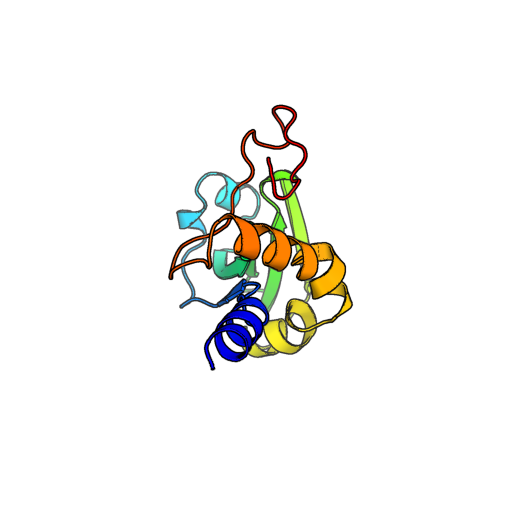1.716 -5.915 1.00 90.94 127 GLY A CA 1
ATOM 976 C C . GLY A 1 127 ? 18.114 -0.370 -6.371 1.00 90.94 127 GLY A C 1
ATOM 977 O O . GLY A 1 127 ? 18.007 0.564 -5.578 1.00 90.94 127 GLY A O 1
ATOM 978 N N . THR A 1 128 ? 17.753 -0.266 -7.651 1.00 90.88 128 THR A N 1
ATOM 979 C CA . THR A 1 128 ? 17.280 1.005 -8.230 1.00 90.88 128 THR A CA 1
ATOM 980 C C . THR A 1 128 ? 15.760 1.105 -8.326 1.00 90.88 128 THR A C 1
ATOM 982 O O . THR A 1 128 ? 15.246 2.182 -8.620 1.00 90.88 128 THR A O 1
ATOM 985 N N . GLU A 1 129 ? 15.044 -0.001 -8.083 1.00 91.31 129 GLU A N 1
ATOM 986 C CA . GLU A 1 129 ? 13.610 -0.140 -8.372 1.00 91.31 129 GLU A CA 1
ATOM 987 C C . GLU A 1 129 ? 13.275 0.122 -9.850 1.00 91.31 129 GLU A C 1
ATOM 989 O O . GLU A 1 129 ? 12.156 0.519 -10.171 1.00 91.31 129 GLU A O 1
ATOM 994 N N . ALA A 1 130 ? 14.235 -0.018 -10.769 1.00 93.44 130 ALA A N 1
ATOM 995 C CA . ALA A 1 130 ? 13.949 -0.002 -12.197 1.00 93.44 130 ALA A CA 1
ATOM 996 C C . ALA A 1 130 ? 13.198 -1.291 -12.591 1.00 93.44 130 ALA A C 1
ATOM 998 O O . ALA A 1 130 ? 13.367 -2.314 -11.936 1.00 93.44 130 ALA A O 1
ATOM 999 N N . PRO A 1 131 ? 12.379 -1.302 -13.659 1.00 92.94 131 PRO A N 1
ATOM 1000 C CA . PRO A 1 131 ? 11.648 -2.509 -14.065 1.00 92.94 131 PRO A CA 1
ATOM 1001 C C . PRO A 1 131 ? 12.520 -3.758 -14.296 1.00 92.94 131 PRO A C 1
ATOM 1003 O O . PRO A 1 131 ? 12.027 -4.884 -14.261 1.00 92.94 131 PRO A O 1
ATOM 1006 N N . GLU A 1 132 ? 13.805 -3.563 -14.577 1.00 90.31 132 GLU A N 1
ATOM 1007 C CA . GLU A 1 132 ? 14.816 -4.600 -14.755 1.00 90.31 132 GLU A CA 1
ATOM 1008 C C . GLU A 1 132 ? 15.556 -5.030 -13.475 1.00 90.31 132 GLU A C 1
ATOM 1010 O O . GLU A 1 132 ? 16.263 -6.040 -13.539 1.00 90.31 132 GLU A O 1
ATOM 1015 N N . THR A 1 133 ? 15.411 -4.300 -12.359 1.00 79.94 133 THR A N 1
ATOM 1016 C CA . THR A 1 133 ? 16.074 -4.565 -11.066 1.00 79.94 133 THR A CA 1
ATOM 1017 C C . THR A 1 133 ? 15.109 -4.449 -9.895 1.00 79.94 133 THR A C 1
ATOM 1019 O O . THR A 1 133 ? 14.758 -3.310 -9.508 1.00 79.94 133 THR A O 1
#